Protein AF-W1YCI7-F1 (afdb_monomer_lite)

Sequence (72 aa):
SGQDGKETKELLALLRQLNSEGITILLITHDMEIMASECSRAIIMGNQTVAFDGSPEELFKKSTDELQDLGL

InterPro domains:
  IPR027417 P-loop containing nucleoside triphosphate hydrolase [G3DSA:3.40.50.300] (1-70)
  IPR027417 P-loop containing nucleoside triphosphate hydrolase [SSF52540] (2-62)
  IPR050095 Energy-coupling factor transporter ATP-binding [PTHR43553] (1-68)

pLDDT: mean 89.32, std 9.4, range [47.06, 98.12]

Secondary structure (DSSP, 8-state):
-TTHHHHHHHHHHHHHHHHHTT-------S-HHHHHHH-S-EEEEETTEEEEEE-HHHHHTS-HHHHHHTT-

Structure (mmCIF, N/CA/C/O backbone):
data_AF-W1YCI7-F1
#
_entry.id   AF-W1YCI7-F1
#
loop_
_atom_site.group_PDB
_atom_site.id
_atom_site.type_symbol
_atom_site.label_atom_id
_atom_site.label_alt_id
_atom_site.label_comp_id
_atom_site.label_asym_id
_atom_site.label_entity_id
_atom_site.label_seq_id
_atom_site.pdbx_PDB_ins_code
_atom_site.Cartn_x
_atom_site.Cartn_y
_atom_site.Cartn_z
_atom_site.occupancy
_atom_site.B_iso_or_equiv
_atom_site.auth_seq_id
_atom_site.auth_comp_id
_atom_site.auth_asym_id
_atom_site.auth_atom_id
_atom_site.pdbx_PDB_model_num
ATOM 1 N N . SER A 1 1 ? 13.018 16.638 13.057 1.00 47.06 1 SER A N 1
ATOM 2 C CA . SER A 1 1 ? 12.296 17.064 14.280 1.00 47.06 1 SER A CA 1
ATOM 3 C C . SER A 1 1 ? 11.323 15.960 14.651 1.00 47.06 1 SER A C 1
ATOM 5 O O . SER A 1 1 ? 10.727 15.389 13.756 1.00 47.06 1 SER A O 1
ATOM 7 N N . GLY A 1 2 ? 11.136 15.612 15.927 1.00 55.75 2 GLY A N 1
ATOM 8 C CA . GLY A 1 2 ? 10.164 14.569 16.319 1.00 55.75 2 GLY A CA 1
ATOM 9 C C . GLY A 1 2 ? 8.685 14.942 16.098 1.00 55.75 2 GLY A C 1
ATOM 10 O O . GLY A 1 2 ? 7.808 14.179 16.490 1.00 55.75 2 GLY A O 1
ATOM 11 N N . GLN A 1 3 ? 8.409 16.116 15.521 1.00 60.69 3 GLN A N 1
ATOM 12 C CA . GLN A 1 3 ? 7.066 16.635 15.252 1.00 60.69 3 GLN A CA 1
ATOM 13 C C . GLN A 1 3 ? 6.497 16.082 13.936 1.00 60.69 3 GLN A C 1
ATOM 15 O O . GLN A 1 3 ? 5.353 15.637 13.925 1.00 60.69 3 GLN A O 1
ATOM 20 N N . ASP A 1 4 ? 7.326 15.968 12.896 1.00 70.50 4 ASP A N 1
ATOM 21 C CA . ASP A 1 4 ? 6.938 15.545 11.542 1.00 70.50 4 ASP A CA 1
ATOM 22 C C . ASP A 1 4 ? 6.274 14.147 11.542 1.00 70.50 4 ASP A C 1
ATOM 24 O O . ASP A 1 4 ? 5.266 13.900 10.877 1.00 70.50 4 ASP A O 1
ATOM 28 N N . GLY A 1 5 ? 6.780 13.226 12.372 1.00 78.56 5 GLY A N 1
ATOM 29 C CA . GLY A 1 5 ? 6.216 11.880 12.513 1.00 78.56 5 GLY A CA 1
ATOM 30 C C . GLY A 1 5 ? 4.891 11.829 13.285 1.00 78.56 5 GLY A C 1
ATOM 31 O O . GLY A 1 5 ? 4.089 10.923 13.064 1.00 78.56 5 GLY A O 1
ATOM 32 N N . LYS A 1 6 ? 4.634 12.783 14.190 1.00 82.50 6 LYS A N 1
ATOM 33 C CA . LYS A 1 6 ? 3.356 12.865 14.914 1.00 82.50 6 LYS A CA 1
ATOM 34 C C . LYS A 1 6 ? 2.255 13.394 13.994 1.00 82.50 6 LYS A C 1
ATOM 36 O O . LYS A 1 6 ? 1.190 12.789 13.928 1.00 82.50 6 LYS A O 1
ATOM 41 N N . GLU A 1 7 ? 2.543 14.463 13.259 1.00 86.75 7 GLU A N 1
ATOM 42 C CA . GLU A 1 7 ? 1.615 15.068 12.294 1.00 86.75 7 GLU A CA 1
ATOM 43 C C . GLU A 1 7 ? 1.242 14.075 11.187 1.00 86.75 7 GLU A C 1
ATOM 45 O O . GLU A 1 7 ? 0.067 13.916 10.859 1.00 86.75 7 GLU A O 1
ATOM 50 N N . THR A 1 8 ? 2.223 13.311 10.693 1.00 88.88 8 THR A N 1
ATOM 51 C CA . THR A 1 8 ? 1.983 12.239 9.716 1.00 88.88 8 THR A CA 1
ATOM 52 C C . THR A 1 8 ? 1.021 11.183 10.264 1.00 88.88 8 THR A C 1
ATOM 54 O O . THR A 1 8 ? 0.072 10.803 9.585 1.00 88.88 8 THR A O 1
ATOM 57 N N . LYS A 1 9 ? 1.198 10.731 11.513 1.00 89.94 9 LYS A N 1
ATOM 58 C CA . LYS A 1 9 ? 0.297 9.739 12.128 1.00 89.94 9 LYS A CA 1
ATOM 59 C C . LYS A 1 9 ? -1.131 10.253 12.285 1.00 89.94 9 LYS A C 1
ATOM 61 O O . LYS A 1 9 ? -2.068 9.493 12.055 1.00 89.94 9 LYS A O 1
ATOM 66 N N . GLU A 1 10 ? -1.298 11.514 12.677 1.00 93.88 10 GLU A N 1
ATOM 67 C CA . GLU A 1 10 ? -2.619 12.143 12.797 1.00 93.88 10 GLU A CA 1
ATOM 68 C C . GLU A 1 10 ? -3.306 12.251 11.428 1.00 93.88 10 GLU A C 1
ATOM 70 O O . GLU A 1 10 ? -4.483 11.907 11.303 1.00 93.88 10 GLU A O 1
ATOM 75 N N . LEU A 1 11 ? -2.555 12.620 10.383 1.00 93.38 11 LEU A N 1
ATOM 76 C CA . LEU A 1 11 ? -3.051 12.628 9.008 1.00 93.38 11 LEU A CA 1
ATOM 77 C C . LEU A 1 11 ? -3.478 11.227 8.547 1.00 93.38 11 LEU A C 1
ATOM 79 O O . LEU A 1 11 ? -4.591 11.064 8.057 1.00 93.38 11 LEU A O 1
ATOM 83 N N . LEU A 1 12 ? -2.635 10.206 8.728 1.00 94.31 12 LEU A N 1
ATOM 84 C CA . LEU A 1 12 ? -2.967 8.833 8.329 1.00 94.31 12 LEU A CA 1
ATOM 85 C C . LEU A 1 12 ? -4.191 8.300 9.086 1.00 94.31 12 LEU A C 1
ATOM 87 O O . LEU A 1 12 ? -5.045 7.647 8.490 1.00 94.31 12 LEU A O 1
ATOM 91 N N . ALA A 1 13 ? -4.329 8.621 10.376 1.00 95.31 13 ALA A N 1
ATOM 92 C CA . ALA A 1 13 ? -5.513 8.261 11.153 1.00 95.31 13 ALA A CA 1
ATOM 93 C C . ALA A 1 13 ? -6.794 8.898 10.588 1.00 95.31 13 ALA A C 1
ATOM 95 O O . ALA A 1 13 ? -7.811 8.212 10.468 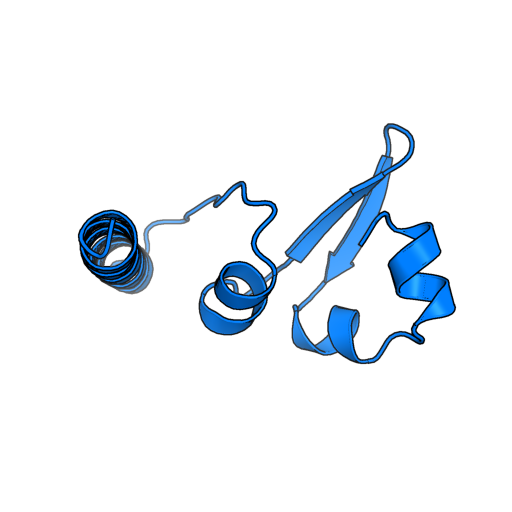1.00 95.31 13 ALA A O 1
ATOM 96 N N . LEU A 1 14 ? -6.735 10.172 10.186 1.00 95.88 14 LEU A N 1
ATOM 97 C CA . LEU A 1 14 ? -7.851 10.847 9.523 1.00 95.88 14 LEU A CA 1
ATOM 98 C C . LEU A 1 14 ? -8.188 10.191 8.178 1.00 95.88 14 LEU A C 1
ATOM 100 O O . LEU A 1 14 ? -9.355 9.920 7.906 1.00 95.88 14 LEU A O 1
ATOM 104 N N . LEU A 1 15 ? -7.183 9.893 7.350 1.00 96.31 15 LEU A N 1
ATOM 105 C CA . LEU A 1 15 ? -7.393 9.226 6.061 1.00 96.31 15 LEU A CA 1
ATOM 106 C C . LEU A 1 15 ? -8.049 7.849 6.245 1.00 96.31 15 LEU A C 1
ATOM 108 O O . LEU A 1 15 ? -9.019 7.540 5.557 1.00 96.31 15 LEU A O 1
ATOM 112 N N . ARG A 1 16 ? -7.605 7.049 7.221 1.00 95.56 16 ARG A N 1
ATOM 113 C CA . ARG A 1 16 ? -8.253 5.767 7.553 1.00 95.56 16 ARG A CA 1
ATOM 114 C C . ARG A 1 16 ? -9.721 5.933 7.934 1.00 95.56 16 ARG A C 1
ATOM 116 O O . ARG A 1 16 ? -10.549 5.138 7.499 1.00 95.56 16 ARG A O 1
ATOM 123 N N . GLN A 1 17 ? -10.043 6.942 8.746 1.00 97.44 17 GLN A N 1
ATOM 124 C CA . GLN A 1 17 ? -11.425 7.216 9.136 1.00 97.44 17 GLN A CA 1
ATOM 125 C C . GLN A 1 17 ? -12.279 7.568 7.912 1.00 97.44 17 GLN A C 1
ATOM 127 O O . GLN A 1 17 ? -13.322 6.965 7.694 1.00 97.44 17 GLN A O 1
ATOM 132 N N . LEU A 1 18 ? -11.814 8.490 7.070 1.00 97.50 18 LEU A N 1
ATOM 133 C CA . LEU A 1 18 ? -12.540 8.873 5.857 1.00 97.50 18 LEU A CA 1
ATOM 134 C C . LEU A 1 18 ? -12.734 7.676 4.915 1.00 97.50 18 LEU A C 1
ATOM 136 O O . LEU A 1 18 ? -13.803 7.508 4.329 1.00 97.50 18 LEU A O 1
ATOM 140 N N . ASN A 1 19 ? -11.728 6.806 4.795 1.00 96.69 19 ASN A N 1
ATOM 141 C CA . ASN A 1 19 ? -11.852 5.599 3.988 1.00 96.69 19 ASN A CA 1
ATOM 142 C C . ASN A 1 19 ? -12.887 4.612 4.547 1.00 96.69 19 ASN A C 1
ATOM 144 O O . ASN A 1 19 ? -13.660 4.052 3.769 1.00 96.69 19 ASN A O 1
ATOM 148 N N . SER A 1 20 ? -12.955 4.438 5.872 1.00 96.75 20 SER A N 1
ATOM 149 C CA . SER A 1 20 ? -13.959 3.569 6.505 1.00 96.75 20 SER A CA 1
ATOM 150 C C . SER A 1 20 ? -15.387 4.113 6.381 1.00 96.75 20 SER A C 1
ATOM 152 O O . SER A 1 20 ? -16.338 3.334 6.364 1.00 96.75 20 SER A O 1
ATOM 154 N N . GLU A 1 21 ? -15.539 5.426 6.193 1.00 98.12 21 GLU A N 1
ATOM 155 C CA . GLU A 1 21 ? -16.802 6.090 5.839 1.00 98.12 21 GLU A CA 1
ATOM 156 C C . GLU A 1 21 ? -17.188 5.911 4.351 1.00 98.12 21 GLU A C 1
ATOM 158 O O . GLU A 1 21 ? -18.241 6.380 3.917 1.00 98.12 21 GLU A O 1
ATOM 163 N N . GLY A 1 22 ? -16.374 5.202 3.559 1.00 97.25 22 GLY A N 1
ATOM 164 C CA . GLY A 1 22 ? -16.636 4.883 2.151 1.00 97.25 22 GLY A CA 1
ATOM 165 C C . GLY A 1 22 ? -15.999 5.848 1.149 1.00 97.25 22 GLY A C 1
ATOM 166 O O . GLY A 1 22 ? -16.258 5.746 -0.053 1.00 97.25 22 GLY A O 1
ATOM 167 N N . ILE A 1 23 ? -15.154 6.779 1.604 1.00 98.00 23 ILE A N 1
ATOM 168 C CA . ILE A 1 23 ? -14.450 7.714 0.721 1.00 98.00 23 ILE A CA 1
ATOM 169 C C . ILE A 1 23 ? -13.257 7.004 0.069 1.00 98.00 23 ILE A C 1
ATOM 171 O O . ILE A 1 23 ? -12.404 6.410 0.731 1.00 98.00 23 ILE A O 1
ATOM 175 N N . THR A 1 24 ? -13.166 7.084 -1.259 1.00 96.88 24 THR A N 1
ATOM 176 C CA . THR A 1 24 ? -11.986 6.597 -1.987 1.00 96.88 24 THR A CA 1
ATOM 177 C C . THR A 1 24 ? -10.831 7.578 -1.813 1.00 96.88 24 THR A C 1
ATOM 179 O O . THR A 1 24 ? -10.990 8.771 -2.066 1.00 96.88 24 THR A O 1
ATOM 182 N N . ILE A 1 25 ? -9.663 7.072 -1.416 1.00 96.81 25 ILE A N 1
ATOM 183 C CA . ILE A 1 25 ? -8.456 7.871 -1.186 1.00 96.81 25 ILE A CA 1
ATOM 184 C C . ILE A 1 25 ? -7.372 7.429 -2.164 1.00 96.81 25 ILE A C 1
ATOM 186 O O . ILE A 1 25 ? -7.057 6.245 -2.254 1.00 96.81 25 ILE A O 1
ATOM 190 N N . LEU A 1 26 ? -6.785 8.396 -2.872 1.00 96.25 26 LEU A N 1
ATOM 191 C CA . LEU A 1 26 ? -5.571 8.206 -3.659 1.00 96.25 26 LEU A CA 1
ATOM 192 C C . LEU A 1 26 ? -4.404 8.855 -2.912 1.00 96.25 26 LEU A C 1
ATOM 194 O O . LEU A 1 26 ? -4.297 10.080 -2.871 1.00 96.25 26 LEU A O 1
ATOM 198 N N . LEU A 1 27 ? -3.548 8.029 -2.314 1.00 95.06 27 LEU A N 1
ATOM 199 C CA . LEU A 1 27 ? -2.346 8.478 -1.620 1.00 95.06 27 LEU A CA 1
ATOM 200 C C . LEU A 1 27 ? -1.139 8.384 -2.560 1.00 95.06 27 LEU A C 1
ATOM 202 O O . LEU A 1 27 ? -0.835 7.310 -3.070 1.00 95.06 27 LEU A O 1
ATOM 206 N N . ILE A 1 28 ? -0.446 9.503 -2.775 1.00 94.00 28 ILE A N 1
ATOM 207 C CA . ILE A 1 28 ? 0.800 9.554 -3.550 1.00 94.00 28 ILE A CA 1
ATOM 208 C C . ILE A 1 28 ? 1.949 9.709 -2.559 1.00 94.00 28 ILE A C 1
ATOM 210 O O . ILE A 1 28 ? 2.067 10.742 -1.901 1.00 94.00 28 ILE A O 1
ATOM 214 N N . THR A 1 29 ? 2.784 8.680 -2.438 1.00 90.56 29 THR A N 1
ATOM 215 C CA . THR A 1 29 ? 3.928 8.666 -1.523 1.00 90.56 29 THR A CA 1
ATOM 216 C C . THR A 1 29 ? 5.080 7.842 -2.096 1.00 90.56 29 THR A C 1
ATOM 218 O O . THR A 1 29 ? 4.862 6.948 -2.909 1.00 90.56 29 THR A O 1
ATOM 221 N N . HIS A 1 30 ? 6.300 8.157 -1.665 1.00 89.31 30 HIS A N 1
ATOM 222 C CA . HIS A 1 30 ? 7.488 7.320 -1.869 1.00 89.31 30 HIS A CA 1
ATOM 223 C C . HIS A 1 30 ? 7.846 6.520 -0.604 1.00 89.31 30 HIS A C 1
ATOM 225 O O . HIS A 1 30 ? 8.791 5.738 -0.612 1.00 89.31 30 HIS A O 1
ATOM 231 N N . ASP A 1 31 ? 7.105 6.722 0.488 1.00 90.19 31 ASP A N 1
ATOM 232 C CA . ASP A 1 31 ? 7.284 5.998 1.740 1.00 90.19 31 ASP A CA 1
ATOM 233 C C . ASP A 1 31 ? 6.641 4.609 1.633 1.00 90.19 31 ASP A C 1
ATOM 235 O O . ASP A 1 31 ? 5.413 4.464 1.592 1.00 90.19 31 ASP A O 1
ATOM 239 N N . MET A 1 32 ? 7.492 3.587 1.559 1.00 88.12 32 MET A N 1
ATOM 240 C CA . MET A 1 32 ? 7.069 2.195 1.424 1.00 88.12 32 MET A CA 1
ATOM 241 C C . MET A 1 32 ? 6.437 1.635 2.697 1.00 88.12 32 MET A C 1
ATOM 243 O O . MET A 1 32 ? 5.607 0.736 2.589 1.00 88.12 32 MET A O 1
ATOM 247 N N . GLU A 1 33 ? 6.780 2.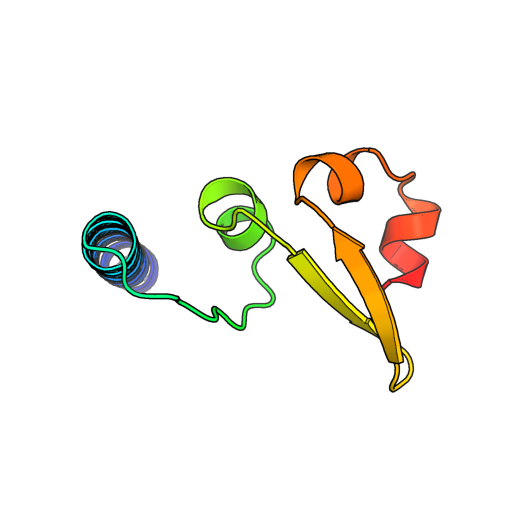154 3.880 1.00 89.25 33 GLU A N 1
ATOM 248 C CA . GLU A 1 33 ? 6.180 1.707 5.141 1.00 89.25 33 GLU A CA 1
ATOM 249 C C . GLU A 1 33 ? 4.717 2.150 5.201 1.00 89.25 33 GLU A C 1
ATOM 251 O O . GLU A 1 33 ? 3.837 1.327 5.447 1.00 89.25 33 GLU A O 1
ATOM 256 N N . ILE A 1 34 ? 4.446 3.413 4.851 1.00 91.56 34 ILE A N 1
ATOM 257 C CA . ILE A 1 34 ? 3.077 3.936 4.739 1.00 91.56 34 ILE A CA 1
ATOM 258 C C . ILE A 1 34 ? 2.298 3.190 3.650 1.00 91.56 34 ILE A C 1
ATOM 260 O O . ILE A 1 34 ? 1.156 2.794 3.869 1.00 91.56 34 ILE A O 1
ATOM 264 N N . MET A 1 35 ? 2.890 2.969 2.474 1.00 92.50 35 MET A N 1
ATOM 265 C CA . MET A 1 35 ? 2.221 2.218 1.405 1.00 92.50 35 MET A CA 1
ATOM 266 C C . MET A 1 35 ? 1.864 0.794 1.860 1.00 92.50 35 MET A C 1
ATOM 268 O O . MET A 1 35 ? 0.741 0.342 1.633 1.00 92.50 35 MET A O 1
ATOM 272 N N . ALA A 1 36 ? 2.778 0.116 2.561 1.00 91.75 36 ALA A N 1
ATOM 273 C CA . ALA A 1 36 ? 2.563 -1.233 3.070 1.00 91.75 36 ALA A CA 1
ATOM 274 C C . ALA A 1 36 ? 1.477 -1.307 4.154 1.00 91.75 36 ALA A C 1
ATOM 276 O O . ALA A 1 36 ? 0.743 -2.294 4.206 1.00 91.75 36 ALA A O 1
ATOM 277 N N . SER A 1 37 ? 1.388 -0.302 5.033 1.00 91.38 37 SER A N 1
ATOM 278 C CA . SER A 1 37 ? 0.480 -0.328 6.187 1.00 91.38 37 SER A CA 1
ATOM 279 C C . SER A 1 37 ? -0.891 0.300 5.930 1.00 91.38 37 SER A C 1
ATOM 281 O O . SER A 1 37 ? -1.852 -0.067 6.607 1.00 91.38 37 SER A O 1
ATOM 283 N N . GLU A 1 38 ? -0.999 1.239 4.985 1.00 93.88 38 GLU A N 1
ATOM 284 C CA . GLU A 1 38 ? -2.208 2.054 4.780 1.00 93.88 38 GLU A CA 1
ATOM 285 C C . GLU A 1 38 ? -2.983 1.739 3.504 1.00 93.88 38 GLU A C 1
ATOM 287 O O . GLU A 1 38 ? -4.181 2.023 3.426 1.00 93.88 38 GLU A O 1
ATOM 292 N N . CYS A 1 39 ? -2.319 1.207 2.478 1.00 94.75 39 CYS A N 1
ATOM 293 C CA . CYS A 1 39 ? -2.922 1.049 1.160 1.00 94.75 39 CYS A CA 1
ATOM 294 C C . CYS A 1 39 ? -3.424 -0.380 0.932 1.00 94.75 39 CYS A C 1
ATOM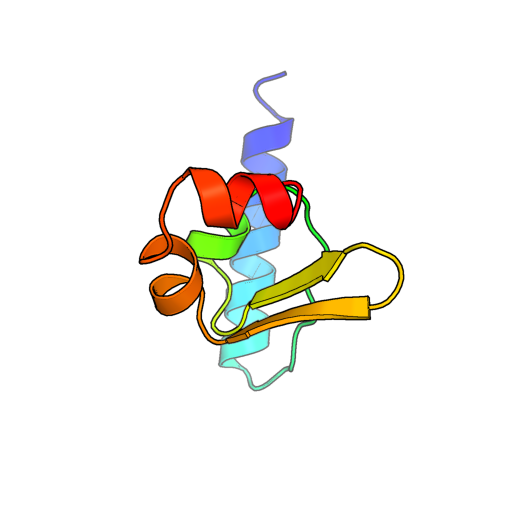 296 O O . CYS A 1 39 ? -2.774 -1.361 1.271 1.00 94.75 39 CYS A O 1
ATOM 298 N N . SER A 1 40 ? -4.582 -0.510 0.284 1.00 94.62 40 SER A N 1
ATOM 299 C CA . SER A 1 40 ? -5.112 -1.804 -0.173 1.00 94.62 40 SER A CA 1
ATOM 300 C C . SER A 1 40 ? -4.626 -2.191 -1.575 1.00 94.62 40 SER A C 1
ATOM 302 O O . SER A 1 40 ? -4.638 -3.366 -1.937 1.00 94.62 40 SER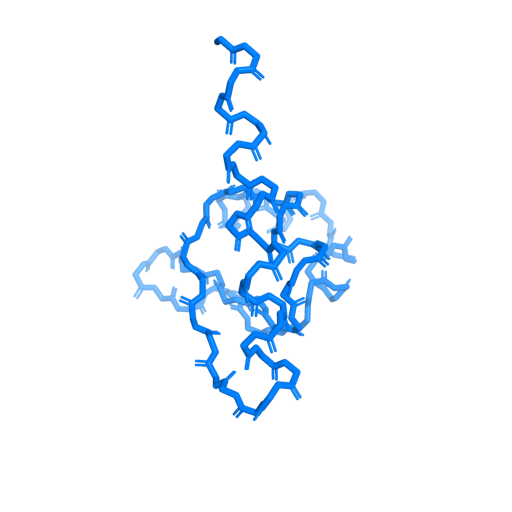 A O 1
ATOM 304 N N . ARG A 1 41 ? -4.188 -1.203 -2.362 1.00 96.31 41 ARG A N 1
ATOM 305 C CA . ARG A 1 41 ? -3.658 -1.338 -3.721 1.00 96.31 41 ARG A CA 1
ATOM 306 C C . ARG A 1 41 ? -2.465 -0.401 -3.887 1.00 96.31 41 ARG A C 1
ATOM 308 O O . ARG A 1 41 ? -2.530 0.752 -3.469 1.00 96.31 41 ARG A O 1
ATOM 315 N N . ALA A 1 42 ? -1.414 -0.892 -4.522 1.00 95.38 42 ALA A N 1
ATOM 316 C CA . ALA A 1 42 ? -0.217 -0.164 -4.893 1.00 95.38 42 ALA A CA 1
ATOM 317 C C . ALA A 1 42 ? -0.122 -0.070 -6.420 1.00 95.38 42 ALA A C 1
ATOM 319 O O . ALA A 1 42 ? -0.307 -1.058 -7.132 1.00 95.38 42 ALA A O 1
ATOM 320 N N . ILE A 1 43 ? 0.178 1.132 -6.909 1.00 95.19 43 ILE A N 1
ATOM 321 C CA . ILE A 1 43 ? 0.462 1.404 -8.318 1.00 95.19 43 ILE A CA 1
ATOM 322 C C . ILE A 1 43 ? 1.846 2.041 -8.369 1.00 95.19 43 ILE A C 1
ATOM 324 O O . ILE A 1 43 ? 2.041 3.124 -7.816 1.00 95.19 43 ILE A O 1
ATOM 328 N N . ILE A 1 44 ? 2.798 1.376 -9.021 1.00 93.44 44 ILE A N 1
ATOM 329 C CA . ILE A 1 44 ? 4.160 1.893 -9.183 1.00 93.44 44 ILE A CA 1
ATOM 330 C C . ILE A 1 44 ? 4.306 2.436 -10.594 1.00 93.44 44 ILE A C 1
ATOM 332 O O . ILE A 1 44 ? 4.055 1.739 -11.579 1.00 93.44 44 ILE A O 1
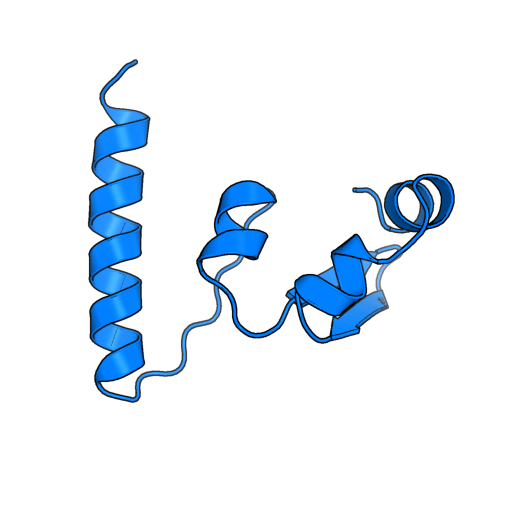ATOM 336 N N . MET A 1 45 ? 4.714 3.696 -10.681 1.00 91.00 45 MET A N 1
ATOM 337 C CA . MET A 1 45 ? 4.977 4.374 -11.942 1.00 91.00 45 MET A CA 1
ATOM 338 C C . MET A 1 45 ? 6.475 4.315 -12.226 1.00 91.00 45 MET A C 1
ATOM 340 O O . MET A 1 45 ? 7.269 4.853 -11.461 1.00 91.00 45 MET A O 1
ATOM 344 N N . GLY A 1 46 ? 6.857 3.697 -13.341 1.00 86.06 46 GLY A N 1
ATOM 345 C CA . GLY A 1 46 ? 8.250 3.540 -13.755 1.00 86.06 46 GLY A CA 1
ATOM 346 C C . GLY A 1 46 ? 8.374 3.636 -15.270 1.00 86.06 46 GLY A C 1
ATOM 347 O O . GLY A 1 46 ? 7.491 3.191 -16.003 1.00 86.06 46 GLY A O 1
ATOM 348 N N . ASN A 1 47 ? 9.447 4.260 -15.761 1.00 86.12 47 ASN A N 1
ATOM 349 C CA . ASN A 1 47 ? 9.718 4.399 -17.199 1.00 86.12 47 ASN A CA 1
ATOM 350 C C . ASN A 1 47 ? 8.528 4.947 -18.017 1.00 86.12 47 ASN A C 1
ATOM 352 O O . ASN A 1 47 ? 8.273 4.488 -19.124 1.00 86.12 47 ASN A O 1
ATOM 356 N N . GLN A 1 48 ? 7.805 5.938 -17.477 1.00 89.69 48 GLN A N 1
ATOM 357 C CA . GLN A 1 48 ? 6.602 6.545 -18.088 1.00 89.69 48 GLN A CA 1
ATOM 358 C C . GLN A 1 48 ? 5.408 5.579 -18.241 1.00 89.69 48 GLN A C 1
ATOM 360 O O . GLN A 1 48 ? 4.461 5.867 -18.970 1.00 89.69 48 GLN A O 1
ATOM 365 N N . THR A 1 49 ? 5.428 4.447 -17.536 1.00 91.12 49 THR A N 1
ATOM 366 C CA . THR A 1 49 ? 4.391 3.409 -17.576 1.00 91.12 49 THR A CA 1
ATOM 367 C C . THR A 1 49 ? 3.953 3.002 -16.170 1.00 91.12 49 THR A C 1
ATOM 369 O O . THR A 1 49 ? 4.613 3.328 -15.182 1.00 91.12 49 THR A O 1
ATOM 372 N N . VAL A 1 50 ? 2.829 2.287 -16.080 1.00 93.81 50 VAL A N 1
ATOM 373 C CA . VAL A 1 50 ? 2.459 1.559 -14.861 1.00 93.81 50 VAL A CA 1
ATOM 374 C C . VAL A 1 50 ? 3.316 0.298 -14.815 1.00 93.81 50 VAL A C 1
ATOM 376 O O . VAL A 1 50 ? 3.087 -0.640 -15.574 1.00 93.81 50 VAL A O 1
ATOM 379 N N . ALA A 1 51 ? 4.331 0.313 -13.960 1.00 92.38 51 ALA A N 1
ATOM 380 C CA . ALA A 1 51 ? 5.295 -0.770 -13.82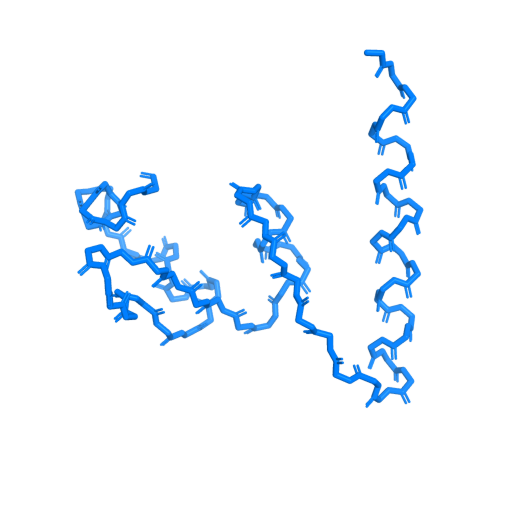0 1.00 92.38 51 ALA A CA 1
ATOM 381 C C . ALA A 1 51 ? 4.784 -1.879 -12.880 1.00 92.38 51 ALA A C 1
ATOM 383 O O . ALA A 1 51 ? 5.154 -3.042 -13.025 1.00 92.38 51 ALA A O 1
ATOM 384 N N . PHE A 1 52 ? 3.887 -1.534 -11.952 1.00 94.00 52 PHE A N 1
ATOM 385 C CA . PHE A 1 52 ? 3.179 -2.485 -11.097 1.00 94.00 52 PHE A CA 1
ATOM 386 C C . PHE A 1 52 ? 1.779 -1.974 -10.759 1.00 94.00 52 PHE A C 1
ATOM 388 O O . PHE A 1 52 ? 1.585 -0.773 -10.570 1.00 94.00 52 PHE A O 1
ATOM 395 N N . ASP A 1 53 ? 0.827 -2.897 -10.648 1.00 95.62 53 ASP A N 1
ATOM 396 C CA . ASP A 1 53 ? -0.545 -2.642 -10.222 1.00 95.62 53 ASP A CA 1
ATOM 397 C C . ASP A 1 53 ? -1.089 -3.885 -9.503 1.00 95.62 53 ASP A C 1
ATOM 399 O O . ASP A 1 53 ? -1.295 -4.927 -10.129 1.00 95.62 53 ASP A O 1
ATOM 403 N N . GLY A 1 54 ? -1.271 -3.798 -8.187 1.00 95.75 54 GLY A N 1
ATOM 404 C CA . GLY A 1 54 ? -1.667 -4.936 -7.355 1.00 95.75 54 GLY A CA 1
ATOM 405 C C . GLY A 1 54 ? -1.746 -4.575 -5.877 1.00 95.75 54 GLY A C 1
ATOM 406 O O . GLY A 1 54 ? -1.764 -3.402 -5.518 1.00 95.75 54 GLY A O 1
ATOM 407 N N . SER A 1 55 ? -1.806 -5.564 -4.995 1.00 96.38 55 SER A N 1
ATOM 408 C CA . SER A 1 55 ? -1.731 -5.348 -3.544 1.00 96.38 55 SER A CA 1
ATOM 409 C C . SER A 1 55 ? -0.285 -5.106 -3.080 1.00 96.38 55 SER A C 1
ATOM 411 O O . SER A 1 55 ? 0.657 -5.598 -3.711 1.00 96.38 55 SER A O 1
ATOM 413 N N . PRO A 1 56 ? -0.070 -4.410 -1.948 1.00 94.31 56 PRO A N 1
ATOM 414 C CA . PRO A 1 56 ? 1.259 -4.324 -1.342 1.00 94.31 56 PRO A CA 1
ATOM 415 C C . PRO A 1 56 ? 1.864 -5.703 -1.047 1.00 94.31 56 PRO A C 1
ATOM 417 O O . PRO A 1 56 ? 3.052 -5.913 -1.263 1.00 94.31 56 PRO A O 1
ATOM 420 N N . GLU A 1 57 ? 1.054 -6.677 -0.619 1.00 93.31 57 GLU A N 1
ATOM 421 C CA . GLU A 1 57 ? 1.522 -8.044 -0.358 1.00 93.31 57 GLU A CA 1
ATOM 422 C C . GLU A 1 57 ? 2.130 -8.697 -1.611 1.00 93.31 57 GLU A C 1
ATOM 424 O O . GLU A 1 57 ? 3.177 -9.339 -1.535 1.00 93.31 57 GLU A O 1
ATOM 429 N N . GLU A 1 58 ? 1.499 -8.528 -2.776 1.00 93.81 58 GLU A N 1
ATOM 430 C CA . GLU A 1 58 ? 2.034 -9.020 -4.051 1.00 93.81 58 GLU A CA 1
ATOM 431 C C . GLU A 1 58 ? 3.319 -8.294 -4.453 1.00 93.81 58 GLU A C 1
ATOM 433 O O . GLU A 1 58 ? 4.232 -8.936 -4.974 1.00 93.81 58 GLU A O 1
ATOM 438 N N . LEU A 1 59 ? 3.418 -6.987 -4.181 1.00 91.50 59 LEU A N 1
ATOM 439 C CA . LEU A 1 59 ? 4.631 -6.210 -4.442 1.00 91.50 59 LEU A CA 1
ATOM 440 C C . LEU A 1 59 ? 5.807 -6.738 -3.610 1.00 91.50 59 LEU A C 1
ATOM 442 O O . LEU A 1 59 ? 6.865 -7.016 -4.164 1.00 91.50 59 LEU A O 1
ATOM 446 N N . PHE A 1 60 ? 5.619 -6.953 -2.305 1.00 87.50 60 PHE A N 1
ATOM 447 C CA . PHE A 1 60 ? 6.689 -7.412 -1.404 1.00 87.50 60 PHE A CA 1
ATOM 448 C C . PHE A 1 60 ? 7.045 -8.899 -1.540 1.00 87.50 60 PHE A C 1
ATOM 450 O O . PHE A 1 60 ? 8.050 -9.338 -0.984 1.00 87.50 60 PHE A O 1
ATOM 457 N N . LYS A 1 61 ? 6.261 -9.685 -2.286 1.00 91.38 61 LYS A N 1
ATOM 458 C CA . LYS A 1 61 ? 6.641 -11.053 -2.685 1.00 91.38 61 LYS A CA 1
ATOM 459 C C . LYS A 1 61 ? 7.660 -11.082 -3.827 1.00 91.38 61 LYS A C 1
ATOM 461 O O . LYS A 1 61 ? 8.205 -12.152 -4.103 1.00 91.38 61 LYS A O 1
ATOM 466 N N . LYS A 1 62 ? 7.897 -9.953 -4.503 1.00 86.94 62 LYS A N 1
ATOM 467 C CA . LYS A 1 62 ? 8.891 -9.848 -5.576 1.00 86.94 62 LYS A CA 1
ATOM 468 C C . LYS A 1 62 ? 10.310 -9.965 -5.038 1.00 86.94 62 LYS A C 1
ATOM 470 O O . LYS A 1 62 ? 10.591 -9.643 -3.884 1.00 86.94 62 LYS A O 1
ATOM 475 N N . SER A 1 63 ? 11.210 -10.437 -5.894 1.00 83.75 63 SER A N 1
ATOM 476 C CA . SER A 1 63 ? 12.638 -10.461 -5.584 1.00 83.75 63 SER A CA 1
ATOM 477 C C . SER A 1 63 ? 13.205 -9.043 -5.446 1.00 83.75 63 SER A C 1
ATOM 479 O O . SER A 1 63 ? 12.650 -8.079 -5.971 1.00 83.75 63 SER A O 1
ATOM 481 N N . THR A 1 64 ? 14.334 -8.906 -4.746 1.00 84.88 64 THR A N 1
ATOM 482 C CA . THR A 1 64 ? 15.025 -7.614 -4.599 1.00 84.88 64 THR A CA 1
ATOM 483 C C . THR A 1 64 ? 15.389 -7.002 -5.951 1.00 84.88 64 THR A C 1
ATOM 485 O O . THR A 1 64 ? 15.233 -5.797 -6.120 1.00 84.88 64 THR A O 1
ATOM 488 N N . ASP A 1 65 ? 15.810 -7.821 -6.916 1.00 84.44 65 ASP A N 1
ATOM 489 C CA . ASP A 1 65 ? 16.164 -7.361 -8.263 1.00 84.44 65 ASP A CA 1
ATOM 490 C C . ASP A 1 65 ? 14.937 -6.789 -8.995 1.00 84.44 65 ASP A C 1
ATOM 492 O O . ASP A 1 65 ? 15.000 -5.707 -9.571 1.00 84.44 65 ASP A O 1
ATOM 496 N N . GLU A 1 66 ? 13.779 -7.452 -8.887 1.00 82.69 66 GLU A N 1
ATOM 497 C CA . GLU A 1 66 ? 12.525 -6.938 -9.451 1.00 82.69 66 GLU A CA 1
ATOM 498 C C . GLU A 1 66 ? 12.080 -5.620 -8.806 1.00 82.69 66 GLU A C 1
ATOM 500 O O . GLU A 1 66 ? 11.507 -4.776 -9.489 1.00 82.69 66 GLU A O 1
ATOM 505 N N . LEU A 1 67 ? 12.300 -5.436 -7.501 1.00 83.50 67 LEU A N 1
ATOM 506 C CA . LEU A 1 67 ? 11.973 -4.177 -6.823 1.00 83.50 67 LEU A CA 1
ATOM 507 C C . LEU A 1 67 ? 12.893 -3.038 -7.289 1.00 83.50 67 LEU A C 1
ATOM 509 O O . LEU A 1 67 ? 12.402 -1.943 -7.562 1.00 83.50 67 LEU A O 1
ATOM 513 N N . GLN A 1 68 ? 14.184 -3.316 -7.491 1.00 81.62 68 GLN A N 1
ATOM 514 C CA . GLN A 1 68 ? 15.130 -2.338 -8.041 1.00 81.62 68 GLN A CA 1
ATOM 515 C C . GLN A 1 68 ? 14.760 -1.908 -9.464 1.00 81.62 68 GLN A C 1
ATOM 517 O O . GLN A 1 68 ? 14.814 -0.718 -9.778 1.00 81.62 68 GLN A O 1
ATOM 522 N N . ASP A 1 69 ? 14.325 -2.844 -10.310 1.00 82.19 69 ASP A N 1
ATOM 523 C CA . ASP A 1 69 ? 13.855 -2.539 -11.668 1.00 82.19 69 ASP A CA 1
ATOM 524 C C . ASP A 1 69 ? 12.601 -1.642 -11.670 1.00 82.19 69 ASP A C 1
ATOM 526 O O . ASP A 1 69 ? 12.362 -0.890 -12.620 1.00 82.19 69 ASP A O 1
ATOM 530 N N . LEU A 1 70 ? 11.811 -1.682 -10.590 1.00 80.75 70 LEU A N 1
ATOM 531 C CA . LEU A 1 70 ? 10.664 -0.799 -10.360 1.00 80.75 70 LEU A CA 1
ATOM 532 C C . LEU A 1 70 ? 11.057 0.574 -9.783 1.00 80.75 70 LEU A C 1
ATOM 534 O O . LEU A 1 70 ? 10.189 1.436 -9.640 1.00 80.75 70 LEU A O 1
ATOM 538 N N . GLY A 1 71 ? 12.342 0.799 -9.492 1.00 76.06 71 GLY A N 1
ATOM 539 C CA . GLY A 1 71 ? 12.850 2.030 -8.883 1.00 76.06 71 GLY A CA 1
ATOM 540 C C . GLY A 1 71 ? 12.572 2.141 -7.383 1.00 76.06 71 GLY A C 1
ATOM 541 O O . GLY A 1 71 ? 12.520 3.263 -6.872 1.00 76.06 71 GLY A O 1
ATOM 542 N N . LEU A 1 72 ? 12.359 1.001 -6.712 1.00 76.56 72 LEU A N 1
ATOM 543 C CA . LEU A 1 72 ? 12.117 0.877 -5.271 1.00 76.56 72 LEU A CA 1
ATOM 544 C C . LEU A 1 72 ? 13.357 0.387 -4.513 1.00 76.56 72 LEU A C 1
ATOM 546 O O . LEU A 1 72 ? 14.156 -0.387 -5.089 1.00 76.56 72 LEU A O 1
#

Organism: NCBI:txid408170

Foldseek 3Di:
DVVVVVVVVVVLVVVVVVVVVVDDDDDDDPDLVCQLPRPQWDFQQDPNDRLDTGGSVVVVVDDPVSVVNSVD

Radius of gyration: 13.83 Å; chains: 1; bounding box: 33×28×34 Å